Protein AF-X1JU70-F1 (afdb_monomer_lite)

InterPro domains:
  IPR002302 Leucine-tRNA ligase [PTHR43740] (1-78)
  IPR014729 Rossmann-like alpha/beta/alpha sandwich fold [G3DSA:3.40.50.620] (1-77)
  IPR015413 Methionyl/Leucyl tRNA synthetase [PF09334] (2-77)

Structure (mmCIF, N/CA/C/O backbone):
data_AF-X1JU70-F1
#
_entry.id   AF-X1JU70-F1
#
loop_
_atom_site.group_PDB
_atom_site.id
_atom_site.type_symbol
_atom_site.label_atom_id
_atom_site.label_alt_id
_atom_site.label_comp_id
_atom_site.label_asym_id
_atom_site.label_entity_id
_atom_site.label_seq_id
_atom_site.pdbx_PDB_ins_code
_atom_site.Cartn_x
_atom_site.Cartn_y
_atom_site.Cartn_z
_atom_site.occupancy
_atom_site.B_iso_or_equiv
_atom_site.auth_seq_id
_atom_site.auth_comp_id
_atom_site.auth_asym_id
_atom_site.auth_atom_id
_atom_site.pdbx_PDB_model_num
ATOM 1 N N . MET A 1 1 ? -5.006 5.487 1.767 1.00 86.56 1 MET A N 1
ATOM 2 C CA . MET A 1 1 ? -4.505 5.522 0.376 1.00 86.56 1 MET A CA 1
ATOM 3 C C . MET A 1 1 ? -3.984 4.138 0.045 1.00 86.56 1 MET A C 1
ATOM 5 O O . MET A 1 1 ? -3.413 3.521 0.937 1.00 86.56 1 MET A O 1
ATOM 9 N N . PHE A 1 2 ? -4.238 3.629 -1.158 1.00 94.38 2 PHE A N 1
ATOM 10 C CA . PHE A 1 2 ? -3.785 2.293 -1.551 1.00 94.38 2 PHE A CA 1
ATOM 11 C C . PHE A 1 2 ? -2.319 2.329 -2.010 1.00 94.38 2 PHE A C 1
ATOM 13 O O . PHE A 1 2 ? -1.903 3.343 -2.570 1.00 94.38 2 PHE A O 1
ATOM 20 N N . PRO A 1 3 ? -1.521 1.285 -1.728 1.00 96.31 3 PRO A N 1
ATOM 21 C CA . PRO A 1 3 ? -0.113 1.252 -2.100 1.00 96.31 3 PRO A CA 1
ATOM 22 C C . PRO A 1 3 ? 0.072 1.017 -3.603 1.00 96.31 3 PRO A C 1
ATOM 24 O O . PRO A 1 3 ? -0.715 0.303 -4.230 1.00 96.31 3 PRO A O 1
ATOM 27 N N . TYR A 1 4 ? 1.160 1.562 -4.151 1.00 97.94 4 TYR A N 1
ATOM 28 C CA . TYR A 1 4 ? 1.637 1.188 -5.480 1.00 97.94 4 TYR A CA 1
ATOM 29 C C . TYR A 1 4 ? 2.258 -0.211 -5.464 1.00 97.94 4 TYR A C 1
ATOM 31 O O . TYR A 1 4 ? 2.964 -0.576 -4.524 1.00 97.94 4 TYR A O 1
ATOM 39 N N . THR A 1 5 ? 2.084 -0.975 -6.542 1.00 97.38 5 THR A N 1
ATOM 40 C CA . THR A 1 5 ? 2.669 -2.323 -6.699 1.00 97.38 5 THR A CA 1
ATOM 41 C C . THR A 1 5 ? 4.121 -2.275 -7.190 1.00 97.38 5 THR A C 1
ATOM 43 O O . THR A 1 5 ? 4.503 -2.950 -8.146 1.00 97.38 5 THR A O 1
ATOM 46 N N . SER A 1 6 ? 4.944 -1.435 -6.561 1.00 96.19 6 SER A N 1
ATOM 47 C CA . SER A 1 6 ? 6.329 -1.155 -6.964 1.00 96.19 6 SER A CA 1
ATOM 48 C C . SER A 1 6 ? 7.391 -1.860 -6.106 1.00 96.19 6 SER A C 1
ATOM 50 O O . SER A 1 6 ? 8.584 -1.641 -6.320 1.00 96.19 6 SER A O 1
ATOM 52 N N . GLY A 1 7 ? 6.993 -2.693 -5.138 1.00 95.62 7 GLY A N 1
ATOM 53 C CA . GLY A 1 7 ? 7.901 -3.432 -4.256 1.00 95.62 7 GLY A CA 1
ATOM 54 C C . GLY A 1 7 ? 7.224 -3.950 -2.982 1.00 95.62 7 GLY A C 1
ATOM 55 O O . GLY A 1 7 ? 6.008 -4.102 -2.926 1.00 95.62 7 GLY A O 1
ATOM 56 N N . ASP A 1 8 ? 8.021 -4.189 -1.941 1.00 96.94 8 ASP A N 1
ATOM 57 C CA . ASP A 1 8 ? 7.542 -4.611 -0.620 1.00 96.94 8 ASP A CA 1
ATOM 58 C C . ASP A 1 8 ? 6.858 -3.485 0.171 1.00 96.94 8 ASP A C 1
ATOM 60 O O . ASP A 1 8 ? 7.198 -2.302 0.046 1.00 96.94 8 ASP A O 1
ATOM 64 N N . LEU A 1 9 ? 5.957 -3.854 1.089 1.00 96.75 9 LEU A N 1
ATOM 65 C CA . LEU A 1 9 ? 5.480 -2.916 2.100 1.00 96.75 9 LEU A CA 1
ATOM 66 C C . LEU A 1 9 ? 6.611 -2.535 3.063 1.00 96.75 9 LEU A C 1
ATOM 68 O O . LEU A 1 9 ? 7.087 -3.343 3.854 1.00 96.75 9 LEU A O 1
ATOM 72 N N . HIS A 1 10 ? 6.994 -1.262 3.045 1.00 96.00 10 HIS A N 1
ATOM 73 C CA . HIS A 1 10 ? 7.863 -0.654 4.055 1.00 96.00 10 HIS A CA 1
ATOM 74 C C . HIS A 1 10 ? 7.091 -0.032 5.237 1.00 96.00 10 HIS A C 1
ATOM 76 O O . HIS A 1 10 ? 5.878 0.179 5.171 1.00 96.00 10 HIS A O 1
ATOM 82 N N . ILE A 1 11 ? 7.818 0.382 6.285 1.00 96.19 11 ILE A N 1
ATOM 83 C CA . ILE A 1 11 ? 7.262 0.946 7.533 1.00 96.19 11 ILE A CA 1
ATOM 84 C C . ILE A 1 11 ? 6.321 2.142 7.321 1.00 96.19 11 ILE A C 1
ATOM 86 O O . ILE A 1 11 ? 5.318 2.269 8.018 1.00 96.19 11 ILE A O 1
ATOM 90 N N . GLY A 1 12 ? 6.586 2.980 6.314 1.00 96.38 12 GLY A N 1
ATOM 91 C CA . GLY A 1 12 ? 5.689 4.081 5.945 1.00 96.38 12 GLY A CA 1
ATOM 92 C C . GLY A 1 12 ? 4.263 3.634 5.590 1.00 96.38 12 GLY A C 1
ATOM 93 O O . GLY A 1 12 ? 3.310 4.314 5.962 1.00 96.38 12 GLY A O 1
ATOM 94 N N . HIS A 1 13 ? 4.088 2.469 4.953 1.00 96.56 13 HIS A N 1
ATOM 95 C CA . HIS A 1 13 ? 2.755 1.927 4.687 1.00 96.56 13 HIS A CA 1
ATOM 96 C C . HIS A 1 13 ? 2.045 1.577 5.992 1.00 96.56 13 HIS A C 1
ATOM 98 O O . HIS A 1 13 ? 0.898 1.971 6.189 1.00 96.56 13 HIS A O 1
ATOM 104 N N . TRP A 1 14 ? 2.729 0.875 6.902 1.00 94.31 14 TRP A N 1
ATOM 105 C CA . TRP A 1 14 ? 2.163 0.531 8.207 1.00 94.31 14 TRP A CA 1
ATOM 106 C C . TRP A 1 14 ? 1.735 1.785 8.971 1.00 94.31 14 TRP A C 1
ATOM 108 O O . TRP A 1 14 ? 0.599 1.858 9.431 1.00 94.31 14 TRP A O 1
ATOM 118 N N . TYR A 1 15 ? 2.603 2.799 9.022 1.00 95.56 15 TYR A N 1
ATOM 119 C CA . TYR A 1 15 ? 2.314 4.065 9.694 1.00 95.56 15 TYR A CA 1
ATOM 120 C C . TYR A 1 15 ? 1.066 4.758 9.129 1.00 95.56 15 TYR A C 1
ATOM 122 O O . TYR A 1 15 ? 0.261 5.292 9.886 1.00 95.56 15 TYR A O 1
ATOM 130 N N . ALA A 1 16 ? 0.868 4.714 7.809 1.00 94.50 16 ALA A N 1
ATOM 131 C CA . ALA A 1 16 ? -0.303 5.304 7.167 1.00 94.50 16 ALA A CA 1
ATOM 132 C C . ALA A 1 16 ? -1.591 4.479 7.361 1.00 94.50 16 ALA A C 1
ATOM 134 O O . ALA A 1 16 ? -2.678 5.048 7.454 1.00 94.50 16 ALA A O 1
ATOM 135 N N . MET A 1 17 ? -1.498 3.146 7.398 1.00 95.69 17 MET A N 1
ATOM 136 C CA . MET A 1 17 ? -2.667 2.256 7.418 1.00 95.69 17 MET A CA 1
ATOM 137 C C . MET A 1 17 ? -3.146 1.926 8.835 1.00 95.69 17 MET A C 1
ATOM 139 O O . MET A 1 17 ? -4.356 1.896 9.074 1.00 95.69 17 MET A O 1
ATOM 143 N N . ALA A 1 18 ? -2.234 1.732 9.791 1.00 95.19 18 ALA A N 1
ATOM 144 C CA . ALA A 1 18 ? -2.572 1.288 11.143 1.00 95.19 18 ALA A CA 1
ATOM 145 C C . ALA A 1 18 ? -3.544 2.227 11.886 1.00 95.19 18 ALA A C 1
ATOM 147 O O . ALA A 1 18 ? -4.520 1.725 12.444 1.00 95.19 18 ALA A O 1
ATOM 148 N N . PRO A 1 19 ? -3.398 3.569 11.852 1.00 96.19 19 PRO A N 1
ATOM 149 C CA . PRO A 1 19 ? -4.363 4.460 12.500 1.00 96.19 19 PRO A CA 1
ATOM 150 C C . PRO A 1 19 ? -5.779 4.328 11.924 1.00 96.19 19 PRO A C 1
ATOM 152 O O . PRO A 1 19 ? -6.766 4.387 12.659 1.00 96.19 19 PRO A O 1
ATOM 155 N N . SER A 1 20 ? -5.887 4.119 10.607 1.00 95.25 20 SER A N 1
ATOM 156 C CA . SER A 1 20 ? -7.180 3.958 9.939 1.00 95.25 20 SER A CA 1
ATOM 157 C C . SER A 1 20 ? -7.851 2.621 10.274 1.00 95.25 20 SER A C 1
ATOM 159 O O . SER A 1 20 ? -9.066 2.596 10.478 1.00 95.25 20 SER A O 1
ATOM 161 N N . ASP A 1 21 ? -7.070 1.547 10.428 1.00 96.94 21 ASP A N 1
ATOM 162 C CA . ASP A 1 21 ? -7.559 0.238 10.877 1.00 96.94 21 ASP A CA 1
ATOM 163 C C . ASP A 1 21 ? -8.037 0.298 12.338 1.00 96.94 21 ASP A C 1
ATOM 165 O O . ASP A 1 21 ? -9.151 -0.131 12.648 1.00 96.94 21 ASP A O 1
ATOM 169 N N . VAL A 1 22 ? -7.266 0.944 13.225 1.00 97.19 22 VAL A N 1
ATOM 170 C CA . VAL A 1 22 ? -7.666 1.195 14.622 1.00 97.19 22 VAL A CA 1
ATOM 171 C C . VAL A 1 22 ? -8.994 1.949 14.682 1.00 97.19 22 VAL A C 1
ATOM 173 O O . VAL A 1 22 ? -9.898 1.554 15.422 1.00 97.19 22 VAL A O 1
ATOM 176 N N . HIS A 1 23 ? -9.157 2.999 13.874 1.00 97.62 23 HIS A N 1
ATOM 177 C CA . HIS A 1 23 ? -10.407 3.753 13.829 1.00 97.62 23 HIS A CA 1
ATOM 178 C C . HIS A 1 23 ? -11.580 2.908 13.312 1.00 97.62 23 HIS A C 1
ATOM 180 O O . HIS A 1 23 ? -12.672 2.948 13.884 1.00 97.62 23 HIS A O 1
ATOM 186 N N . ALA A 1 24 ? -11.362 2.108 12.264 1.00 97.88 24 ALA A N 1
ATOM 187 C CA . ALA A 1 24 ? -12.380 1.218 11.718 1.00 97.88 24 ALA A CA 1
ATOM 188 C C . ALA A 1 24 ? -12.842 0.178 12.752 1.00 97.88 24 ALA A C 1
ATOM 190 O O . ALA A 1 24 ? -14.046 -0.027 12.928 1.00 97.88 24 ALA A O 1
ATOM 191 N N . ARG A 1 25 ? -11.906 -0.433 13.489 1.00 97.88 25 ARG A N 1
ATOM 192 C CA . ARG A 1 25 ? -12.202 -1.374 14.582 1.00 97.88 25 ARG A CA 1
ATOM 193 C C . ARG A 1 25 ? -12.966 -0.702 15.714 1.00 97.88 25 ARG A C 1
ATOM 195 O O . ARG A 1 25 ? -13.990 -1.229 16.142 1.00 97.88 25 ARG A O 1
ATOM 202 N N . PHE A 1 26 ? -12.5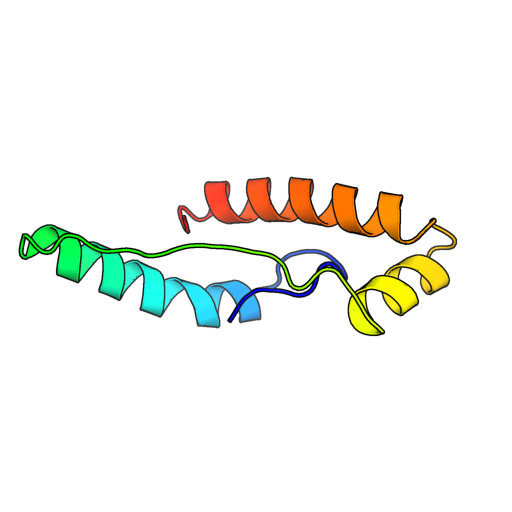24 0.480 16.137 1.00 98.31 26 PHE A N 1
ATOM 203 C CA . PHE A 1 26 ? -13.217 1.271 17.149 1.00 98.31 26 PHE A CA 1
ATOM 204 C C . PHE A 1 26 ? -14.671 1.550 16.743 1.00 98.31 26 PHE A C 1
ATOM 206 O O . PHE A 1 26 ? -15.589 1.305 17.520 1.00 98.31 26 PHE A O 1
ATOM 213 N N . LYS A 1 27 ? -14.912 1.963 15.493 1.00 98.56 27 LYS A N 1
ATOM 214 C CA . LYS A 1 27 ? -16.267 2.202 14.977 1.00 98.56 27 LYS A CA 1
ATOM 215 C C . LYS A 1 27 ? -17.118 0.934 14.912 1.00 98.56 27 LYS A C 1
ATOM 217 O O . LYS A 1 27 ? -18.297 0.989 15.258 1.00 98.56 27 LYS A O 1
ATOM 222 N N . ARG A 1 28 ? -16.537 -0.215 14.548 1.00 98.25 28 ARG A N 1
ATOM 223 C CA . ARG A 1 28 ? -17.241 -1.510 14.611 1.00 98.25 28 ARG A CA 1
ATOM 224 C C . ARG A 1 28 ? -17.647 -1.869 16.040 1.00 98.25 28 ARG A C 1
ATOM 226 O O . ARG A 1 28 ? -18.775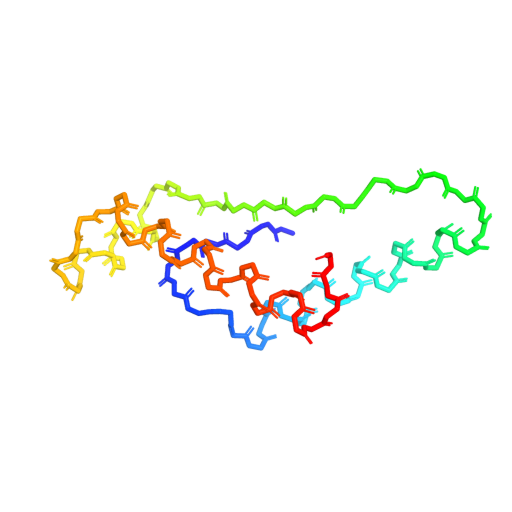 -2.299 16.248 1.00 98.25 28 ARG A O 1
ATOM 233 N N . MET A 1 29 ? -16.777 -1.638 17.027 1.00 98.44 29 MET A N 1
ATOM 234 C CA . MET A 1 29 ? -17.094 -1.868 18.447 1.00 98.44 29 MET A CA 1
ATOM 235 C C . MET A 1 29 ? -18.222 -0.963 18.963 1.00 98.44 29 MET A C 1
ATOM 237 O O . MET A 1 29 ? -18.929 -1.340 19.890 1.00 98.44 29 MET A O 1
ATOM 241 N N . GLN A 1 30 ? -18.424 0.204 18.347 1.00 98.56 30 GLN A N 1
ATOM 242 C CA . GLN A 1 30 ? -19.548 1.103 18.630 1.00 98.56 30 GLN A CA 1
ATOM 243 C C . GLN A 1 30 ? -20.858 0.689 17.924 1.00 98.56 30 GLN A C 1
ATOM 245 O O . GLN A 1 30 ? -21.843 1.418 17.997 1.00 98.56 30 GLN A O 1
ATOM 250 N N . GLY A 1 31 ? -20.886 -0.452 17.225 1.00 98.56 31 GLY A N 1
ATOM 251 C CA . GLY A 1 31 ? -22.075 -0.966 16.539 1.00 98.56 31 GLY A CA 1
ATOM 252 C C . GLY A 1 31 ? -22.297 -0.415 15.127 1.00 98.56 31 GLY A C 1
ATOM 253 O O . GLY A 1 31 ? -23.339 -0.676 14.530 1.00 98.56 31 GLY A O 1
ATOM 254 N N . HIS A 1 32 ? -21.342 0.330 14.559 1.00 98.69 32 HIS A N 1
ATOM 255 C CA . HIS A 1 32 ? -21.453 0.795 13.175 1.00 98.69 32 HIS A CA 1
ATOM 256 C C . HIS A 1 32 ? -21.154 -0.328 12.167 1.00 98.69 32 HIS A C 1
ATOM 258 O O . HIS A 1 32 ? -20.231 -1.124 12.352 1.0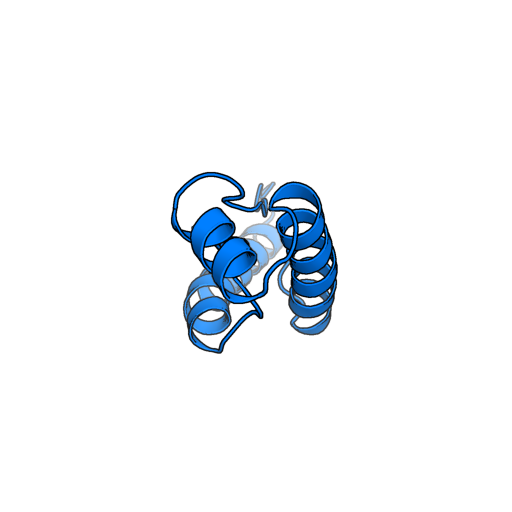0 98.69 32 HIS A O 1
ATOM 264 N N . ASN A 1 33 ? -21.866 -0.327 11.036 1.00 98.25 33 ASN A N 1
ATOM 265 C CA . ASN A 1 33 ? -21.510 -1.132 9.866 1.00 98.25 33 ASN A CA 1
ATOM 266 C C . ASN A 1 33 ? -20.400 -0.425 9.063 1.00 98.25 33 ASN A C 1
ATOM 268 O O . ASN A 1 33 ? -20.666 0.537 8.345 1.00 98.25 33 ASN A O 1
ATOM 272 N N . VAL A 1 34 ? -19.147 -0.860 9.226 1.00 97.88 34 VAL A N 1
ATOM 273 C CA . VAL A 1 34 ? -17.964 -0.152 8.703 1.00 97.88 34 VAL A CA 1
ATOM 274 C C . VAL A 1 34 ? -17.402 -0.814 7.443 1.00 97.88 34 VAL A C 1
ATOM 276 O O . VAL A 1 34 ? -16.871 -1.931 7.505 1.00 97.88 34 VAL A O 1
ATOM 279 N N . LEU A 1 35 ? -17.412 -0.066 6.335 1.00 97.38 35 LEU A N 1
ATOM 280 C CA . LEU A 1 35 ? -16.673 -0.368 5.108 1.00 97.38 35 LEU A CA 1
ATOM 281 C C . LEU A 1 35 ? -15.231 0.156 5.223 1.00 97.38 35 LEU A C 1
ATOM 283 O O . LEU A 1 35 ? -15.002 1.361 5.266 1.00 97.38 35 LEU A O 1
ATOM 287 N N . HIS A 1 36 ? -14.262 -0.759 5.262 1.00 96.12 36 HIS A N 1
ATOM 288 C CA . HIS A 1 36 ? -12.829 -0.447 5.298 1.00 96.12 36 HIS A CA 1
ATOM 289 C C . HIS A 1 36 ? -12.092 -1.312 4.261 1.00 96.12 36 HIS A C 1
ATOM 291 O O . HIS A 1 36 ? -11.603 -2.390 4.601 1.00 96.12 36 HIS A O 1
ATOM 297 N N . PRO A 1 37 ? -12.119 -0.921 2.973 1.00 95.88 37 PRO A N 1
ATOM 298 C CA . PRO A 1 37 ? -11.575 -1.725 1.891 1.00 95.88 37 PRO A CA 1
ATOM 299 C C . PRO A 1 37 ? -10.071 -1.502 1.733 1.00 95.88 37 PRO A C 1
ATOM 301 O O . PRO A 1 37 ? -9.530 -0.463 2.113 1.00 95.88 37 PRO A O 1
ATOM 304 N N . MET A 1 38 ? -9.428 -2.464 1.081 1.00 95.50 38 MET A N 1
ATOM 305 C CA . MET A 1 38 ? -8.052 -2.361 0.615 1.00 95.50 38 MET A CA 1
ATOM 306 C C . MET A 1 38 ? -7.996 -2.619 -0.890 1.00 95.50 38 MET A C 1
ATOM 308 O O . MET A 1 38 ? -8.817 -3.356 -1.438 1.00 95.50 38 MET A O 1
ATOM 312 N N . GLY A 1 39 ? -7.019 -2.012 -1.549 1.00 96.19 39 GLY A N 1
ATOM 313 C CA . GLY A 1 39 ? -6.775 -2.143 -2.976 1.00 96.19 39 GLY A CA 1
ATOM 314 C C . GLY A 1 39 ? -5.311 -1.888 -3.29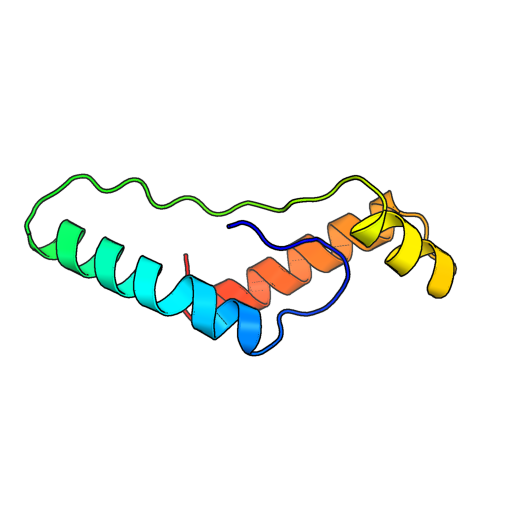8 1.00 96.19 39 GLY A C 1
ATOM 315 O O . GLY A 1 39 ? -4.487 -1.747 -2.397 1.00 96.19 39 GLY A O 1
ATOM 316 N N . PHE A 1 40 ? -5.004 -1.819 -4.588 1.00 97.56 40 PHE A N 1
ATOM 317 C CA . PHE A 1 40 ? -3.657 -1.579 -5.091 1.00 97.56 40 PHE A CA 1
ATOM 318 C C . PHE A 1 40 ? -3.722 -0.590 -6.240 1.00 97.56 40 PHE A C 1
ATOM 320 O O . PHE A 1 40 ? -4.544 -0.750 -7.143 1.00 97.56 40 PHE A O 1
ATOM 327 N N . ASP A 1 41 ? -2.848 0.408 -6.205 1.00 97.81 41 ASP A N 1
ATOM 328 C CA . ASP A 1 41 ? -2.636 1.287 -7.343 1.00 97.81 41 ASP A CA 1
ATOM 329 C C . ASP A 1 41 ? -1.614 0.625 -8.279 1.00 97.81 41 ASP A C 1
ATOM 331 O O . ASP A 1 41 ? -0.408 0.605 -8.028 1.00 97.81 41 ASP A O 1
ATOM 335 N N . ALA A 1 42 ? -2.134 -0.077 -9.283 1.00 97.31 42 ALA A N 1
ATOM 336 C CA . ALA A 1 42 ? -1.401 -1.130 -9.984 1.00 97.31 42 ALA A CA 1
ATOM 337 C C . ALA A 1 42 ? -0.912 -0.733 -11.390 1.00 97.31 42 ALA A C 1
ATOM 339 O O . ALA A 1 42 ? -0.244 -1.527 -12.056 1.00 97.31 42 ALA A O 1
ATOM 340 N N . PHE A 1 43 ? -1.258 0.472 -11.850 1.00 97.38 43 PHE A N 1
ATOM 341 C CA . PHE A 1 43 ? -0.909 0.993 -13.173 1.00 97.38 43 PHE A CA 1
ATOM 342 C C . PHE A 1 43 ? 0.025 2.206 -13.082 1.00 97.38 43 PHE A C 1
ATOM 344 O O . PHE A 1 43 ? 0.198 2.819 -12.032 1.00 97.38 43 PHE A O 1
ATOM 351 N N . GLY A 1 44 ? 0.611 2.567 -14.223 1.00 96.88 44 GLY A N 1
ATOM 352 C CA . GLY A 1 44 ? 1.423 3.770 -14.372 1.00 96.88 44 GLY A CA 1
ATOM 353 C C . GLY A 1 44 ? 2.882 3.608 -13.948 1.00 96.88 44 GLY A C 1
ATOM 354 O O . GLY A 1 44 ? 3.372 2.513 -13.653 1.00 96.88 44 GLY A O 1
ATOM 355 N N . LEU A 1 45 ? 3.575 4.750 -13.938 1.00 97.50 45 LEU A N 1
ATOM 356 C CA . LEU A 1 45 ? 5.033 4.833 -13.830 1.00 97.50 45 LEU A CA 1
ATOM 357 C C . LEU A 1 45 ? 5.634 4.092 -12.623 1.00 97.50 45 LEU A C 1
ATOM 359 O O . LEU A 1 45 ? 6.682 3.475 -12.803 1.00 97.50 45 LEU A O 1
ATOM 363 N N . PRO A 1 46 ? 5.041 4.099 -11.410 1.00 97.56 46 PRO A N 1
ATOM 364 C CA . PRO A 1 46 ? 5.657 3.422 -10.267 1.00 97.56 46 PRO A CA 1
ATOM 365 C C . PRO A 1 46 ? 5.805 1.909 -10.466 1.00 97.56 46 PRO A C 1
ATOM 367 O O . PRO A 1 46 ? 6.877 1.357 -10.216 1.00 97.56 46 PRO A O 1
ATOM 370 N N . ALA A 1 47 ? 4.748 1.240 -10.936 1.00 96.81 47 ALA A N 1
ATOM 371 C CA . ALA A 1 47 ? 4.763 -0.199 -11.179 1.00 96.81 47 ALA A CA 1
ATOM 372 C C . ALA A 1 47 ? 5.610 -0.547 -12.414 1.00 96.81 47 ALA A C 1
ATOM 374 O O . ALA A 1 47 ? 6.420 -1.474 -12.371 1.00 96.81 47 ALA A O 1
ATOM 375 N N . GLU A 1 48 ? 5.472 0.231 -13.490 1.00 97.88 48 GLU A N 1
ATOM 376 C CA . GLU A 1 48 ? 6.181 0.002 -14.751 1.00 97.88 48 GLU A CA 1
ATOM 377 C C . GLU A 1 48 ? 7.698 0.193 -14.609 1.00 97.88 48 GLU A C 1
ATOM 379 O O . GLU A 1 48 ? 8.465 -0.696 -14.976 1.00 97.88 48 GLU A O 1
ATOM 384 N N . ASN A 1 49 ? 8.157 1.282 -13.983 1.00 98.12 49 ASN A N 1
ATOM 385 C CA . ASN A 1 49 ? 9.589 1.527 -13.779 1.00 98.12 49 ASN A CA 1
ATOM 386 C C . ASN A 1 49 ? 10.225 0.483 -12.844 1.00 98.12 49 ASN A C 1
ATOM 388 O O . ASN A 1 49 ? 11.365 0.052 -13.053 1.00 98.12 49 ASN A O 1
ATOM 392 N N . ALA A 1 50 ? 9.492 0.039 -11.817 1.00 97.44 50 ALA A N 1
ATOM 393 C CA . ALA A 1 50 ? 9.958 -1.012 -10.915 1.00 97.44 50 ALA A CA 1
ATOM 394 C C . ALA A 1 50 ? 10.117 -2.365 -11.632 1.00 97.44 50 ALA A C 1
ATOM 396 O O . ALA A 1 50 ? 11.069 -3.094 -11.339 1.00 97.44 50 ALA A O 1
ATOM 397 N N . ALA A 1 51 ? 9.238 -2.662 -12.593 1.00 98.00 51 ALA A N 1
ATOM 398 C CA . ALA A 1 51 ? 9.313 -3.848 -13.438 1.00 98.00 51 ALA A CA 1
ATOM 399 C C . ALA A 1 51 ? 10.466 -3.759 -14.458 1.00 98.00 51 ALA A C 1
ATOM 401 O O . ALA A 1 51 ? 11.293 -4.671 -14.532 1.00 98.00 51 ALA A O 1
ATOM 402 N N . ILE A 1 52 ? 10.584 -2.628 -15.172 1.00 98.00 52 ILE A N 1
ATOM 403 C CA . ILE A 1 52 ? 11.645 -2.362 -16.162 1.00 98.00 52 ILE A CA 1
ATOM 404 C C . ILE A 1 52 ? 13.032 -2.468 -15.527 1.00 98.00 52 ILE A C 1
ATOM 406 O O . ILE A 1 52 ? 13.896 -3.162 -16.059 1.00 98.00 52 ILE A O 1
ATOM 410 N N . SER A 1 53 ? 13.242 -1.846 -14.361 1.00 97.44 53 SER A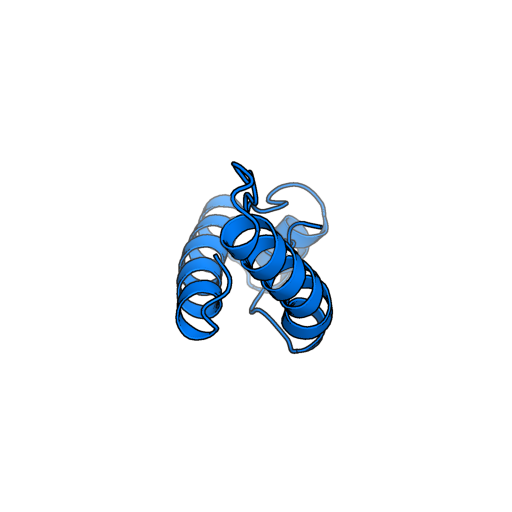 N 1
ATOM 411 C CA . SER A 1 53 ? 14.536 -1.890 -13.652 1.00 97.44 53 SER A CA 1
ATOM 412 C C . SER A 1 53 ? 14.979 -3.302 -13.249 1.00 97.44 53 SER A C 1
ATOM 414 O O . SER A 1 53 ? 16.158 -3.519 -12.983 1.00 97.44 53 SER A O 1
ATOM 416 N N . ARG A 1 54 ? 14.052 -4.267 -13.220 1.00 96.88 54 ARG A N 1
ATOM 417 C CA . ARG A 1 54 ? 14.308 -5.681 -12.905 1.00 96.88 54 ARG A CA 1
ATOM 418 C C . ARG A 1 54 ? 14.240 -6.596 -14.126 1.00 96.88 54 ARG A C 1
ATOM 420 O O . ARG A 1 54 ? 14.445 -7.796 -13.978 1.00 96.88 54 ARG A O 1
ATOM 427 N N . GLY A 1 55 ? 13.942 -6.059 -15.310 1.00 97.50 55 GLY A N 1
ATOM 428 C CA . GLY A 1 55 ? 13.773 -6.849 -16.530 1.00 97.50 55 GLY A CA 1
ATOM 429 C C . GLY A 1 55 ? 12.581 -7.812 -16.481 1.00 97.50 55 GLY A C 1
ATOM 430 O O . GLY A 1 55 ? 12.619 -8.861 -17.118 1.00 97.50 55 GLY A O 1
ATOM 431 N N . ILE A 1 56 ? 11.535 -7.491 -15.711 1.00 97.94 56 ILE A N 1
ATOM 432 C CA . ILE A 1 56 ? 10.335 -8.326 -15.550 1.00 97.94 56 ILE A CA 1
ATOM 433 C C . ILE A 1 56 ? 9.163 -7.661 -16.279 1.00 97.94 56 ILE A C 1
ATOM 435 O O . ILE A 1 56 ? 9.011 -6.443 -16.244 1.00 97.94 56 ILE A O 1
ATOM 439 N N . HIS A 1 57 ? 8.301 -8.452 -16.922 1.00 98.25 57 HIS A N 1
ATOM 440 C CA . HIS A 1 57 ? 7.087 -7.930 -17.552 1.00 98.25 57 HIS A CA 1
ATOM 441 C C . HIS A 1 57 ? 6.159 -7.264 -16.505 1.00 98.25 57 HIS A C 1
ATOM 443 O O . HIS A 1 57 ? 5.880 -7.901 -15.482 1.00 98.25 57 HIS A O 1
ATOM 449 N N . PRO A 1 58 ? 5.620 -6.045 -16.742 1.00 98.00 58 PRO A N 1
ATOM 450 C CA . PRO A 1 58 ? 4.855 -5.295 -15.739 1.00 98.00 58 PRO A CA 1
ATOM 451 C C . PRO A 1 58 ? 3.679 -6.059 -15.133 1.00 98.00 58 PRO A C 1
ATOM 453 O O . PRO A 1 58 ? 3.502 -6.035 -13.922 1.00 98.00 58 PRO A O 1
ATOM 456 N N . PHE A 1 59 ? 2.920 -6.812 -15.937 1.00 98.06 59 PHE A N 1
ATOM 457 C CA . PHE A 1 59 ? 1.821 -7.635 -15.415 1.00 98.06 59 PHE A CA 1
ATOM 458 C C . PHE A 1 59 ? 2.307 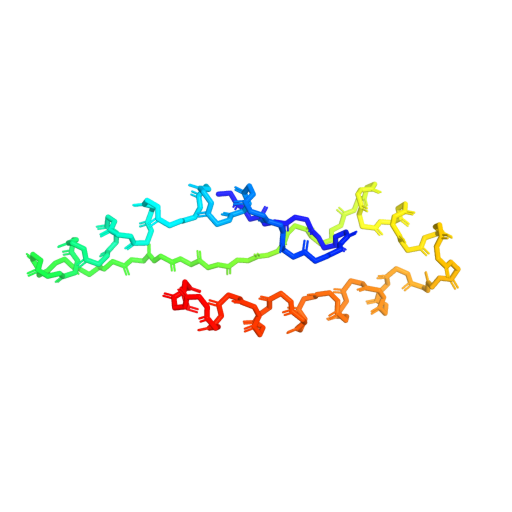-8.666 -14.384 1.00 98.06 59 PHE A C 1
ATOM 460 O O . PHE A 1 59 ? 1.739 -8.781 -13.301 1.00 98.06 59 PHE A O 1
ATOM 467 N N . THR A 1 60 ? 3.386 -9.387 -14.701 1.00 98.25 60 THR A N 1
ATOM 468 C CA . THR A 1 60 ? 3.956 -10.412 -13.821 1.00 98.25 60 THR A CA 1
ATOM 469 C C . THR A 1 60 ? 4.489 -9.781 -12.540 1.00 98.25 60 THR A C 1
ATOM 471 O O . THR A 1 60 ? 4.186 -10.260 -11.450 1.00 98.25 60 THR A O 1
ATOM 474 N N . TRP A 1 61 ? 5.223 -8.672 -12.670 1.00 98.06 61 TRP A N 1
ATOM 475 C CA . TRP A 1 61 ? 5.742 -7.902 -11.542 1.00 98.06 61 TRP A CA 1
ATOM 476 C C . TRP A 1 61 ? 4.621 -7.418 -10.615 1.00 98.06 61 TRP A C 1
ATOM 478 O O . TRP A 1 61 ? 4.657 -7.656 -9.407 1.00 98.06 61 TRP A O 1
ATOM 488 N N . THR A 1 62 ? 3.601 -6.774 -11.180 1.00 98.44 62 THR A N 1
ATOM 489 C CA . THR A 1 62 ? 2.462 -6.233 -10.439 1.00 98.44 62 THR A CA 1
ATOM 490 C C . THR A 1 62 ? 1.720 -7.329 -9.683 1.00 98.44 62 THR A C 1
ATOM 492 O O . THR A 1 62 ? 1.493 -7.188 -8.483 1.00 98.44 62 THR A O 1
ATOM 495 N N . MET A 1 63 ? 1.394 -8.448 -10.336 1.00 98.44 63 MET A N 1
ATOM 496 C CA . MET A 1 63 ? 0.655 -9.537 -9.691 1.00 98.44 63 MET A CA 1
ATOM 497 C C . MET A 1 63 ? 1.453 -10.201 -8.561 1.00 98.44 63 MET A C 1
ATOM 499 O O . MET A 1 63 ? 0.905 -10.435 -7.486 1.00 98.44 63 MET A O 1
ATOM 503 N N . GLN A 1 64 ? 2.759 -10.418 -8.753 1.00 98.25 64 GLN A N 1
ATOM 504 C CA . GLN A 1 64 ? 3.636 -10.945 -7.700 1.00 98.25 64 GLN A CA 1
ATOM 505 C C . GLN A 1 64 ? 3.699 -10.012 -6.485 1.00 98.25 64 GLN A C 1
ATOM 507 O O . GLN A 1 64 ? 3.629 -10.471 -5.342 1.00 98.25 64 GLN A O 1
ATOM 512 N N . ASN A 1 65 ? 3.788 -8.698 -6.716 1.00 98.12 65 ASN A N 1
ATOM 513 C CA . ASN A 1 65 ? 3.772 -7.720 -5.631 1.00 98.12 65 ASN A CA 1
ATOM 514 C C . ASN A 1 65 ? 2.420 -7.687 -4.919 1.00 98.12 65 ASN A C 1
ATOM 516 O O . ASN A 1 65 ? 2.402 -7.666 -3.694 1.00 98.12 65 ASN A O 1
ATOM 520 N N . ILE A 1 66 ? 1.298 -7.755 -5.639 1.00 98.31 66 ILE A N 1
ATOM 521 C CA . ILE A 1 66 ? -0.039 -7.825 -5.030 1.00 98.31 66 ILE A CA 1
ATOM 522 C C . ILE A 1 66 ? -0.143 -9.020 -4.077 1.00 98.31 66 ILE A C 1
ATOM 524 O O . ILE A 1 66 ? -0.589 -8.862 -2.938 1.00 98.31 66 ILE A O 1
ATOM 528 N N . ASP A 1 67 ? 0.284 -10.208 -4.504 1.00 98.19 67 ASP A N 1
ATOM 529 C CA . ASP A 1 67 ? 0.197 -11.413 -3.673 1.00 98.19 67 ASP A CA 1
ATOM 530 C C . ASP A 1 67 ? 1.099 -11.325 -2.438 1.00 98.19 67 ASP A C 1
ATOM 532 O O . ASP A 1 67 ? 0.692 -11.666 -1.321 1.00 98.19 67 ASP A O 1
ATOM 536 N N . ASN A 1 68 ? 2.301 -10.782 -2.610 1.00 97.88 68 ASN A N 1
ATOM 537 C CA . ASN A 1 68 ? 3.229 -10.561 -1.515 1.00 97.88 68 ASN A CA 1
ATOM 538 C C . ASN A 1 68 ? 2.731 -9.496 -0.519 1.00 97.88 68 ASN A C 1
ATOM 540 O O . ASN A 1 68 ? 2.743 -9.724 0.692 1.00 97.88 68 ASN A O 1
ATOM 544 N N . MET A 1 69 ? 2.220 -8.367 -1.011 1.00 97.56 69 MET A N 1
ATOM 545 C CA . MET A 1 69 ? 1.655 -7.305 -0.182 1.00 97.56 69 MET A CA 1
ATOM 546 C C . MET A 1 69 ? 0.410 -7.788 0.569 1.00 97.56 69 MET A C 1
ATOM 548 O O . MET A 1 69 ? 0.276 -7.508 1.756 1.00 97.56 69 MET A O 1
ATOM 552 N N . ARG A 1 70 ? -0.473 -8.583 -0.056 1.00 96.69 70 ARG A N 1
ATOM 553 C CA . ARG A 1 70 ? -1.607 -9.225 0.640 1.00 96.69 70 ARG A CA 1
ATOM 554 C C . ARG A 1 70 ? -1.138 -10.085 1.810 1.00 96.69 70 ARG A C 1
ATOM 556 O O . ARG A 1 70 ? -1.723 -10.022 2.889 1.00 96.69 70 ARG A O 1
ATOM 563 N N . ARG A 1 71 ? -0.084 -10.882 1.615 1.00 97.50 71 ARG A N 1
ATOM 564 C CA . ARG A 1 71 ? 0.518 -11.693 2.684 1.00 97.50 71 ARG A CA 1
ATOM 565 C C . ARG A 1 71 ? 1.061 -10.813 3.815 1.00 97.50 71 ARG A C 1
ATOM 567 O O . ARG A 1 71 ? 0.827 -11.126 4.980 1.00 97.50 71 ARG A O 1
ATOM 574 N N . GLN A 1 72 ? 1.750 -9.720 3.484 1.00 96.75 72 GLN A N 1
ATOM 575 C CA . GLN A 1 72 ? 2.298 -8.770 4.460 1.00 96.75 72 GLN A CA 1
ATOM 576 C C . GLN A 1 72 ? 1.192 -8.042 5.250 1.00 96.75 72 GLN A C 1
ATOM 578 O O . GLN A 1 72 ? 1.272 -7.973 6.473 1.00 96.75 72 GLN A O 1
ATOM 583 N N . LEU A 1 73 ? 0.134 -7.565 4.584 1.00 95.69 73 LEU A N 1
ATOM 584 C CA . LEU A 1 73 ? -1.028 -6.925 5.220 1.00 95.69 73 LEU A CA 1
ATOM 585 C C . LEU A 1 73 ? -1.707 -7.852 6.234 1.00 95.69 73 LEU A C 1
ATOM 587 O O . LEU A 1 73 ? -1.888 -7.477 7.394 1.00 95.69 73 LEU A O 1
ATOM 591 N N . ARG A 1 74 ? -1.970 -9.104 5.833 1.00 94.31 74 ARG A N 1
ATOM 592 C CA . ARG A 1 74 ? -2.551 -10.128 6.717 1.00 94.31 74 ARG A CA 1
ATOM 593 C C . ARG A 1 74 ? -1.675 -10.414 7.934 1.00 94.31 74 ARG A C 1
ATOM 595 O O . ARG A 1 74 ? -2.199 -10.544 9.036 1.00 94.31 74 ARG A O 1
ATOM 602 N N . ALA A 1 75 ? -0.354 -10.484 7.757 1.00 94.94 75 ALA A N 1
ATOM 603 C CA . ALA A 1 75 ? 0.584 -10.698 8.860 1.00 94.94 75 ALA A CA 1
ATOM 604 C C . ALA A 1 75 ? 0.592 -9.537 9.873 1.00 94.94 75 ALA A C 1
ATOM 606 O O . ALA A 1 75 ? 0.847 -9.757 11.053 1.00 94.94 75 ALA A O 1
ATOM 607 N N . LEU A 1 76 ? 0.279 -8.318 9.426 1.00 92.19 76 LEU A N 1
ATOM 608 C CA . LEU A 1 76 ? 0.154 -7.126 10.271 1.00 92.19 76 LEU A CA 1
ATOM 609 C C . LEU A 1 76 ? -1.250 -6.956 10.877 1.00 92.19 76 LEU A C 1
ATOM 611 O O . LEU A 1 76 ? -1.484 -5.979 11.583 1.00 92.19 76 LEU A O 1
ATOM 615 N N . ALA A 1 77 ? -2.178 -7.879 10.596 1.00 88.75 77 ALA A N 1
ATOM 616 C CA . ALA A 1 77 ? -3.598 -7.776 10.936 1.00 88.75 77 ALA A CA 1
ATOM 617 C C . ALA A 1 77 ? -4.284 -6.505 10.390 1.00 88.75 77 ALA A C 1
ATOM 619 O O . ALA A 1 77 ? -5.288 -6.049 10.943 1.00 88.75 77 ALA A O 1
ATOM 620 N N . LEU A 1 78 ? -3.757 -5.951 9.297 1.00 79.75 78 LEU A N 1
ATOM 621 C CA . LEU A 1 78 ? -4.346 -4.831 8.574 1.00 79.75 78 LEU A CA 1
ATOM 622 C C . LEU A 1 78 ? -5.146 -5.408 7.403 1.00 79.75 78 LEU A C 1
ATOM 624 O O . LEU A 1 78 ? -4.545 -5.937 6.473 1.00 79.75 78 LEU A O 1
ATOM 628 N N . SER A 1 79 ? -6.480 -5.302 7.480 1.00 60.03 79 SER A N 1
ATOM 629 C CA . SER A 1 79 ? -7.482 -5.864 6.543 1.00 60.03 79 SER A CA 1
ATOM 630 C C . SER A 1 79 ? -7.431 -7.378 6.297 1.00 60.03 79 SER A C 1
ATOM 632 O O . SER A 1 79 ? -6.478 -7.876 5.657 1.00 60.03 79 SER A O 1
#

Sequence (79 aa):
MFPYTSGDLHIGHWYAMAPSDVHARFKRMQGHNVLHPMGFDAFGLPAENAAISRGIHPFTWTMQNIDNMRRQLRALALS

pLDDT: mean 96.13, std 4.91, range [60.03, 98.69]

Secondary structure (DSSP, 8-state):
-PPBSSS---HHHHHHHHHHHHHHHHHHHTT---------B-SSHHHHHHHHTTT--HHHHHHHHHHHHHHHHHHTT--

Radius of gyration: 14.53 Å; chains: 1; bounding box: 37×17×36 Å

Foldseek 3Di:
DAEELLDEDDPVVCVVQVVVQVVQVVVVVVVDPGDDDYDYPQDDDRQVVSCVVVVHDSVVSSVVSVVNRVVVCVVVVRD

Organism: NCBI:txid412755